Protein AF-A0A9D1SZP7-F1 (afdb_monomer_lite)

Organism: NCBI:txid2840673

pLDDT: mean 86.95, std 11.14, range [47.28, 95.19]

Foldseek 3Di:
DDDDDPPPDPDPDDPVVVQQDQALVSDDDPCVQSNPPHPNVVCLQVLVDDDDDDDDDPPNCPLSVQNNSCSSNVHDDDDDDPVPDDPVVVVVVVD

Secondary structure (DSSP, 8-state):
-----TT--S----HHHHT---SSTT--S-HHHHSTT-HHHHHHHTT---------STTSSHHHHHHHHHHHHT-------TTT--HHHHHHHH-

Sequence (95 aa):
MEQRTLFERDNAQPLAARLRPQTIEEYVGQTHLMGEGKVLRRLIESDQISSMIFWGPPGVGKTTLARVIANHTKAAFIDFSAVTSGIKEIRAVME

Structure (mmCIF, N/CA/C/O backbone):
data_AF-A0A9D1SZP7-F1
#
_entry.id   AF-A0A9D1SZP7-F1
#
loop_
_atom_site.group_PDB
_atom_site.id
_atom_site.type_symbol
_atom_site.label_atom_id
_atom_site.label_alt_id
_atom_site.label_comp_id
_atom_site.label_asym_id
_atom_site.label_entity_id
_atom_site.label_seq_id
_atom_site.pdbx_PDB_ins_code
_atom_site.Cartn_x
_atom_site.Cartn_y
_atom_site.Cartn_z
_atom_site.occupancy
_atom_site.B_iso_or_equiv
_atom_site.auth_seq_id
_atom_site.auth_comp_id
_atom_site.auth_asym_id
_atom_site.auth_atom_id
_atom_site.pdbx_PDB_model_num
ATOM 1 N N . MET A 1 1 ? 33.766 -22.744 15.473 1.00 47.28 1 MET A N 1
ATOM 2 C CA . MET A 1 1 ? 32.797 -21.683 15.813 1.00 47.28 1 MET A CA 1
ATOM 3 C C . MET A 1 1 ? 32.854 -20.679 14.681 1.00 47.28 1 MET A C 1
ATOM 5 O O . MET A 1 1 ? 33.893 -20.057 14.518 1.00 47.28 1 MET A O 1
ATOM 9 N N . GLU A 1 2 ? 31.825 -20.605 13.840 1.00 52.44 2 GLU A N 1
ATOM 10 C CA . GLU A 1 2 ? 31.773 -19.596 12.776 1.00 52.44 2 GLU A CA 1
ATOM 11 C C . GLU A 1 2 ? 31.549 -18.218 13.407 1.00 52.44 2 GLU A C 1
ATOM 13 O O . GLU A 1 2 ? 30.547 -17.989 14.088 1.00 52.44 2 GLU A O 1
ATOM 18 N N . GLN A 1 3 ? 32.516 -17.318 13.231 1.00 60.19 3 GLN A N 1
ATOM 19 C CA . GLN A 1 3 ? 32.372 -15.911 13.586 1.00 60.19 3 GLN A CA 1
ATOM 20 C C . GLN A 1 3 ? 31.446 -15.262 12.564 1.00 60.19 3 GLN A C 1
ATOM 22 O O . GLN A 1 3 ? 31.881 -14.932 11.465 1.00 60.19 3 GLN A O 1
ATOM 27 N N . ARG A 1 4 ? 30.179 -15.075 12.937 1.00 59.66 4 ARG A N 1
ATOM 28 C CA . ARG A 1 4 ? 29.249 -14.311 12.112 1.00 59.66 4 ARG A CA 1
ATOM 29 C C . ARG A 1 4 ? 29.557 -12.825 12.215 1.00 59.66 4 ARG A C 1
ATOM 31 O O . ARG A 1 4 ? 29.559 -12.260 13.312 1.00 59.66 4 ARG A O 1
ATOM 38 N N . THR A 1 5 ? 29.856 -12.191 11.090 1.00 66.44 5 THR A N 1
ATOM 39 C CA . THR A 1 5 ? 30.128 -10.751 11.027 1.00 66.44 5 THR A CA 1
ATOM 40 C C . THR A 1 5 ? 28.839 -9.933 11.165 1.00 66.44 5 THR A C 1
ATOM 42 O O . THR A 1 5 ? 27.757 -10.362 10.779 1.00 66.44 5 THR A O 1
ATOM 45 N N . LEU A 1 6 ? 28.931 -8.701 11.677 1.00 59.47 6 LEU A N 1
ATOM 46 C CA . LEU A 1 6 ? 27.780 -7.790 11.859 1.00 59.47 6 LEU A CA 1
ATOM 47 C C . LEU A 1 6 ? 27.034 -7.457 10.540 1.00 59.47 6 LEU A C 1
ATOM 49 O O . LEU A 1 6 ? 25.911 -6.940 10.553 1.00 59.47 6 LEU A O 1
ATOM 53 N N . PHE A 1 7 ? 27.691 -7.732 9.409 1.00 63.66 7 PHE A N 1
ATOM 54 C CA . PHE A 1 7 ? 27.220 -7.522 8.042 1.00 63.66 7 PHE A CA 1
ATOM 55 C C . PHE A 1 7 ? 26.785 -8.814 7.339 1.00 63.66 7 PHE A C 1
ATOM 57 O O . PHE A 1 7 ? 26.260 -8.732 6.230 1.00 63.66 7 PHE A O 1
ATOM 64 N N . GLU A 1 8 ? 26.919 -9.980 7.976 1.00 58.38 8 GLU A N 1
ATOM 65 C CA . GLU A 1 8 ? 26.219 -11.197 7.562 1.00 58.38 8 GLU A CA 1
ATOM 66 C C . GLU A 1 8 ? 24.737 -11.029 7.876 1.00 58.38 8 GLU A C 1
ATOM 68 O O . GLU A 1 8 ? 24.219 -11.443 8.912 1.00 58.38 8 GLU A O 1
ATOM 73 N N . ARG A 1 9 ? 24.037 -10.325 6.993 1.00 59.06 9 ARG A N 1
ATOM 74 C CA . ARG A 1 9 ? 22.586 -10.247 7.034 1.00 59.06 9 ARG A CA 1
ATOM 75 C C . ARG A 1 9 ? 22.039 -11.158 5.950 1.00 59.06 9 ARG A C 1
ATOM 77 O O . ARG A 1 9 ? 22.183 -10.850 4.771 1.00 59.06 9 ARG A O 1
ATOM 84 N N . ASP A 1 10 ? 21.316 -12.188 6.380 1.00 61.84 10 ASP A N 1
ATOM 85 C CA . ASP A 1 10 ? 20.410 -13.064 5.610 1.00 61.84 10 ASP A CA 1
ATOM 86 C C . ASP A 1 10 ? 19.255 -12.308 4.908 1.00 61.84 10 ASP A C 1
ATOM 88 O O . ASP A 1 10 ? 18.175 -12.838 4.669 1.00 61.84 10 ASP A O 1
ATOM 92 N N . ASN A 1 11 ? 19.424 -11.026 4.585 1.00 61.75 11 ASN A N 1
ATOM 93 C CA . ASN A 1 11 ? 18.386 -10.218 3.966 1.00 61.75 11 ASN A CA 1
ATOM 94 C C . ASN A 1 11 ? 18.996 -9.254 2.950 1.00 61.75 11 ASN A C 1
ATOM 96 O O . ASN A 1 11 ? 19.371 -8.126 3.278 1.00 61.75 11 ASN A O 1
ATOM 100 N N . ALA A 1 12 ? 19.017 -9.695 1.690 1.00 77.12 12 ALA A N 1
ATOM 101 C CA . ALA A 1 12 ? 19.437 -8.937 0.509 1.00 77.12 12 ALA A CA 1
ATOM 102 C C . ALA A 1 12 ? 18.511 -7.745 0.162 1.00 77.12 12 ALA A C 1
ATOM 104 O O . ALA A 1 12 ? 18.644 -7.132 -0.897 1.00 77.12 12 ALA A O 1
ATOM 105 N N . GLN A 1 13 ? 17.545 -7.408 1.022 1.00 83.88 13 GLN A N 1
ATOM 106 C CA . GLN A 1 13 ? 16.582 -6.347 0.749 1.00 83.88 13 GLN A CA 1
ATOM 107 C C . GLN A 1 13 ? 17.159 -4.941 1.020 1.00 83.88 13 GLN A C 1
ATOM 109 O O . GLN A 1 13 ? 17.744 -4.700 2.085 1.00 83.88 13 GLN A O 1
ATOM 114 N N . PRO A 1 14 ? 16.934 -3.966 0.112 1.00 89.25 14 PRO A N 1
ATOM 115 C CA . PRO A 1 14 ? 17.336 -2.575 0.311 1.00 89.25 14 PRO A CA 1
ATOM 116 C C . PRO A 1 14 ? 16.749 -1.953 1.586 1.00 89.25 14 PRO A C 1
ATOM 118 O O . PRO A 1 14 ? 15.658 -2.309 2.032 1.00 89.25 14 PRO A O 1
ATOM 121 N N . LEU A 1 15 ? 17.433 -0.953 2.160 1.00 89.31 15 LEU A N 1
ATOM 122 C CA . LEU A 1 15 ? 16.953 -0.238 3.355 1.00 89.31 15 LEU A CA 1
ATOM 123 C C . LEU A 1 15 ? 15.537 0.328 3.177 1.00 89.31 15 LEU A C 1
ATOM 125 O O . LEU A 1 15 ? 14.702 0.148 4.054 1.00 89.31 15 LEU A O 1
ATOM 129 N N . ALA A 1 16 ? 15.250 0.929 2.022 1.00 88.44 16 ALA A N 1
ATOM 130 C CA . ALA A 1 16 ? 13.934 1.489 1.726 1.00 88.44 16 ALA A CA 1
ATOM 131 C C . ALA A 1 16 ? 12.800 0.449 1.758 1.00 88.44 16 ALA A C 1
ATOM 133 O O . ALA A 1 16 ? 11.676 0.802 2.091 1.00 88.44 16 ALA A O 1
ATOM 134 N N . ALA A 1 17 ? 13.072 -0.818 1.424 1.00 88.06 17 ALA A N 1
ATOM 135 C CA . ALA A 1 17 ? 12.079 -1.887 1.527 1.00 88.06 17 ALA A CA 1
ATOM 136 C C . ALA A 1 17 ? 11.849 -2.298 2.989 1.00 88.06 17 ALA A C 1
ATOM 138 O O . ALA A 1 17 ? 10.709 -2.497 3.396 1.00 88.06 17 ALA A O 1
ATOM 139 N N . ARG A 1 18 ? 12.926 -2.350 3.784 1.00 89.69 18 ARG A N 1
ATOM 140 C CA . ARG A 1 18 ? 12.893 -2.713 5.210 1.00 89.69 18 ARG A CA 1
ATOM 141 C C . ARG A 1 18 ? 12.210 -1.665 6.090 1.00 89.69 18 ARG A C 1
ATOM 143 O O . ARG A 1 18 ? 11.606 -2.025 7.087 1.00 89.69 18 ARG A O 1
ATOM 150 N N . LEU A 1 19 ? 12.314 -0.387 5.726 1.00 91.25 19 LEU A N 1
ATOM 151 C CA . LEU A 1 19 ? 11.723 0.736 6.465 1.00 91.25 19 LEU A CA 1
ATOM 152 C C . LEU A 1 19 ? 10.277 1.051 6.057 1.00 91.25 19 LEU A C 1
ATOM 154 O O . LEU A 1 19 ? 9.752 2.085 6.463 1.00 91.25 19 LEU A O 1
ATOM 158 N N . ARG A 1 20 ? 9.636 0.232 5.212 1.00 93.81 20 ARG A N 1
ATOM 159 C CA . ARG A 1 20 ? 8.242 0.486 4.835 1.00 93.81 20 ARG A CA 1
ATOM 160 C C . ARG A 1 20 ? 7.333 0.314 6.064 1.00 93.81 20 ARG A C 1
ATOM 162 O O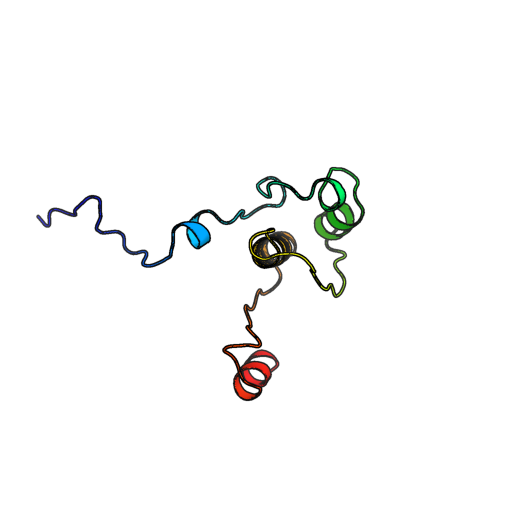 . ARG A 1 20 ? 7.393 -0.749 6.676 1.00 93.81 20 ARG A O 1
ATOM 169 N N . PRO A 1 21 ? 6.472 1.304 6.366 1.00 95.19 21 PRO A N 1
ATOM 170 C CA . PRO A 1 21 ? 5.364 1.164 7.305 1.00 95.19 21 PRO A CA 1
ATOM 171 C C . PRO A 1 21 ? 4.566 -0.120 7.084 1.00 95.19 21 PRO A C 1
ATOM 173 O O . PRO A 1 21 ? 4.298 -0.498 5.936 1.00 95.19 21 PRO A O 1
ATOM 176 N N . GLN A 1 22 ? 4.172 -0.763 8.177 1.00 93.94 22 GLN A N 1
ATOM 177 C CA . GLN A 1 22 ? 3.316 -1.946 8.182 1.00 93.94 22 GLN A CA 1
ATOM 178 C C . GLN A 1 22 ? 1.877 -1.621 8.572 1.00 93.94 22 GLN A C 1
ATOM 180 O O . GLN A 1 22 ? 0.968 -2.309 8.100 1.00 93.94 22 GLN A O 1
ATOM 185 N N . THR A 1 23 ? 1.672 -0.571 9.373 1.00 94.06 23 THR A N 1
ATOM 186 C CA . THR A 1 23 ? 0.346 -0.114 9.808 1.00 94.06 23 THR A CA 1
ATOM 187 C C . THR A 1 23 ? 0.027 1.298 9.317 1.00 94.06 23 THR A C 1
ATOM 189 O O . THR A 1 23 ? 0.874 2.008 8.767 1.00 94.06 23 THR A O 1
ATOM 192 N N . ILE A 1 24 ? -1.233 1.702 9.495 1.00 92.31 24 ILE A N 1
ATOM 193 C CA . ILE A 1 24 ? -1.723 3.031 9.115 1.00 92.31 24 ILE A CA 1
ATOM 194 C C . ILE A 1 24 ? -1.077 4.110 9.993 1.00 92.31 24 ILE A C 1
ATOM 196 O O . ILE A 1 24 ? -0.762 5.192 9.507 1.00 92.31 24 ILE A O 1
ATOM 200 N N . GLU A 1 25 ? -0.842 3.808 11.268 1.00 92.38 25 GLU A N 1
ATOM 201 C CA . GLU A 1 25 ? -0.252 4.710 12.263 1.00 92.38 25 GLU A CA 1
ATOM 202 C C . GLU A 1 25 ? 1.226 4.988 11.980 1.00 92.38 25 GLU A C 1
ATOM 204 O O . GLU A 1 25 ? 1.713 6.086 12.239 1.00 92.38 25 GLU A O 1
ATOM 209 N N . GLU A 1 26 ? 1.934 4.010 11.412 1.00 94.12 26 GLU A N 1
ATOM 210 C CA . GLU A 1 26 ? 3.327 4.151 10.985 1.00 94.12 26 GLU A CA 1
ATOM 211 C C . GLU A 1 26 ? 3.470 4.949 9.678 1.00 94.12 26 GLU A C 1
ATOM 213 O O . GLU A 1 26 ? 4.577 5.353 9.310 1.00 94.12 26 GLU A O 1
ATOM 218 N N . TYR A 1 27 ? 2.377 5.171 8.938 1.00 93.50 27 TYR A N 1
ATOM 219 C CA . TYR A 1 27 ? 2.424 5.871 7.661 1.00 93.50 27 TYR A CA 1
ATOM 220 C C . TYR A 1 27 ? 2.644 7.377 7.858 1.00 93.50 27 TYR A C 1
ATOM 222 O O . TYR A 1 27 ? 1.774 8.115 8.320 1.00 93.50 27 TYR A O 1
ATOM 230 N N . VAL A 1 28 ? 3.822 7.852 7.455 1.00 92.19 28 VAL A N 1
ATOM 231 C CA . VAL A 1 28 ? 4.221 9.253 7.623 1.00 92.19 28 VAL A CA 1
ATOM 232 C C . VAL A 1 28 ? 3.802 10.104 6.422 1.00 92.19 28 VAL A C 1
ATOM 234 O O . VAL A 1 28 ? 4.120 9.802 5.271 1.00 92.19 28 VAL A O 1
ATOM 237 N N . GLY A 1 29 ? 3.153 11.235 6.707 1.00 90.25 29 GLY A N 1
ATOM 238 C CA . GLY A 1 29 ? 2.741 12.223 5.711 1.00 90.25 29 GLY A CA 1
ATOM 239 C C . GLY A 1 29 ? 1.328 11.994 5.170 1.00 90.25 29 GLY A C 1
ATOM 240 O O . GLY A 1 29 ? 0.543 11.228 5.716 1.00 90.25 29 GLY A O 1
ATOM 241 N N . GLN A 1 30 ? 0.972 12.715 4.102 1.00 90.75 30 GLN A N 1
ATOM 242 C CA . GLN A 1 30 ? -0.361 12.661 3.476 1.00 90.75 30 GLN A CA 1
ATOM 243 C C . GLN A 1 30 ? -1.536 12.885 4.455 1.00 90.75 30 GLN A C 1
ATOM 245 O O . GLN A 1 30 ? -2.629 12.367 4.242 1.00 90.75 30 GLN A O 1
ATOM 250 N N . THR A 1 31 ? -1.361 13.690 5.511 1.00 91.69 31 THR A N 1
ATOM 251 C CA . THR A 1 31 ? -2.380 13.931 6.559 1.00 91.69 31 THR A CA 1
ATOM 252 C C . THR A 1 31 ? -3.703 14.479 6.011 1.00 91.69 31 THR A C 1
ATOM 254 O O . THR A 1 31 ? -4.765 14.289 6.596 1.00 91.69 31 THR A O 1
ATOM 257 N N . HIS A 1 32 ? -3.675 15.136 4.853 1.00 90.44 32 HIS A N 1
ATOM 258 C CA . HIS A 1 32 ? -4.887 15.593 4.180 1.00 90.44 32 HIS A CA 1
ATOM 259 C C . HIS A 1 32 ? -5.769 14.433 3.671 1.00 90.44 32 HIS A C 1
ATOM 261 O O . HIS A 1 32 ? -6.983 14.607 3.596 1.00 90.44 32 HIS A O 1
ATOM 267 N N . LEU A 1 33 ? -5.186 13.257 3.398 1.00 90.81 33 LEU A N 1
ATOM 268 C CA . LEU A 1 3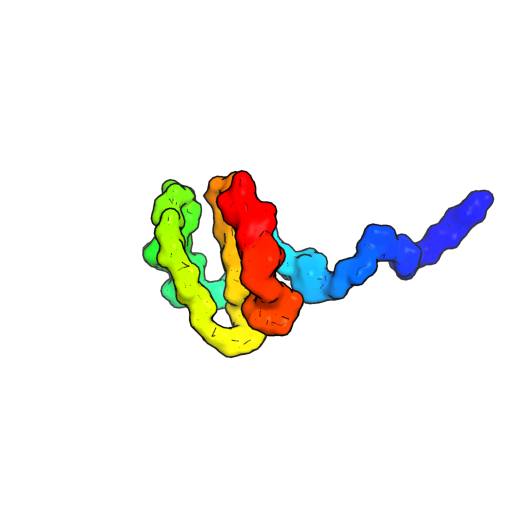3 ? -5.878 12.026 2.985 1.00 90.81 33 LEU A CA 1
ATOM 269 C C . LEU A 1 33 ? -6.012 11.006 4.127 1.00 90.81 33 LEU A C 1
ATOM 271 O O . LEU A 1 33 ? -7.066 10.396 4.276 1.00 90.81 33 LEU A O 1
ATOM 275 N N . MET A 1 34 ? -4.951 10.837 4.922 1.00 91.44 34 MET A N 1
ATOM 276 C CA . MET A 1 34 ? -4.798 9.790 5.947 1.00 91.44 34 MET A CA 1
ATOM 277 C C . MET A 1 34 ? -4.890 10.323 7.386 1.00 91.44 34 MET A C 1
ATOM 279 O O . MET A 1 34 ? -4.652 9.596 8.349 1.00 91.44 34 MET A O 1
ATOM 283 N N . GLY A 1 35 ? -5.202 11.608 7.557 1.00 91.56 35 GLY A N 1
ATOM 284 C CA . GLY A 1 35 ? -5.461 12.184 8.873 1.00 91.56 35 GLY A CA 1
ATOM 285 C C . GLY A 1 35 ? -6.701 11.574 9.524 1.00 91.56 35 GLY A C 1
ATOM 286 O O . GLY A 1 35 ? -7.556 10.990 8.854 1.00 91.56 35 GLY A O 1
ATOM 287 N N . GLU A 1 36 ? -6.808 11.731 10.837 1.00 90.50 36 GLU A N 1
ATOM 288 C CA . GLU A 1 36 ? -7.976 11.287 11.594 1.00 90.50 36 GLU A CA 1
ATOM 289 C C . GLU A 1 36 ? -9.277 11.855 11.001 1.00 90.50 36 GLU A C 1
ATOM 291 O O . GLU A 1 36 ? -9.355 13.019 10.592 1.00 90.50 36 GLU A O 1
ATOM 296 N N . GLY A 1 37 ? -10.294 11.001 10.878 1.00 91.00 37 GLY A N 1
ATOM 297 C CA . GLY A 1 37 ? -11.599 11.374 10.336 1.00 91.00 37 GLY A CA 1
ATOM 298 C C . GLY A 1 37 ? -11.643 11.655 8.827 1.00 91.00 37 GLY A C 1
ATOM 299 O O . GLY A 1 37 ? -12.718 11.970 8.311 1.00 91.00 37 GLY A O 1
ATOM 300 N N . LYS A 1 38 ? -10.526 11.537 8.097 1.00 94.75 38 LYS A N 1
ATOM 301 C CA . LYS A 1 38 ? -10.523 11.666 6.633 1.00 94.75 38 LYS A CA 1
ATOM 302 C C . LYS A 1 38 ? -11.195 10.467 5.973 1.00 94.75 38 LYS A C 1
ATOM 304 O O . LYS A 1 38 ? -11.155 9.352 6.484 1.00 94.75 38 LYS A O 1
ATOM 309 N N . VAL A 1 39 ? -11.804 10.715 4.812 1.00 92.38 39 VAL A N 1
ATOM 310 C CA . VAL A 1 39 ? -12.613 9.722 4.087 1.00 92.38 39 VAL A CA 1
ATOM 311 C C . VAL A 1 39 ? -11.812 8.460 3.791 1.00 92.38 39 VAL A C 1
ATOM 313 O O . VAL A 1 39 ? -12.266 7.374 4.127 1.00 92.38 39 VAL A O 1
ATOM 316 N N . LEU A 1 40 ? -10.605 8.595 3.232 1.00 92.75 40 LEU A N 1
ATOM 317 C CA . LEU A 1 40 ? -9.782 7.436 2.891 1.00 92.75 40 LEU A CA 1
ATOM 318 C C . LEU A 1 40 ? -9.410 6.622 4.135 1.00 92.75 40 LEU A C 1
ATOM 320 O O . LEU A 1 40 ? -9.568 5.407 4.126 1.00 92.75 40 LEU A O 1
ATOM 324 N N . ARG A 1 41 ? -9.001 7.285 5.224 1.00 93.75 41 ARG A N 1
ATOM 325 C CA . ARG A 1 41 ? -8.716 6.610 6.496 1.00 93.75 41 ARG A CA 1
ATOM 326 C C . ARG A 1 41 ? -9.926 5.834 7.017 1.00 93.75 41 ARG A C 1
ATOM 328 O O . ARG A 1 41 ? -9.783 4.6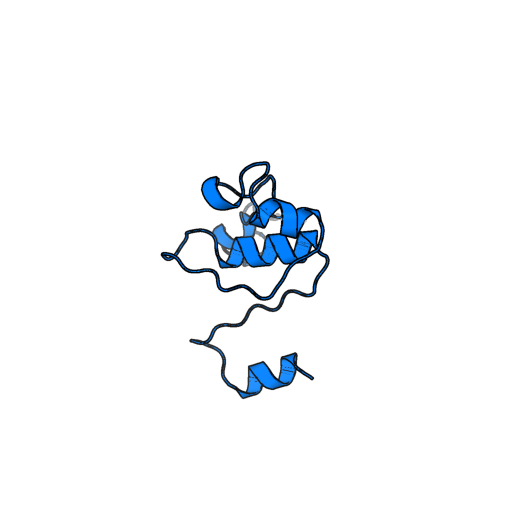59 7.324 1.00 93.75 41 ARG A O 1
ATOM 335 N N . ARG A 1 42 ? -11.115 6.446 7.026 1.00 93.69 42 ARG A N 1
ATOM 336 C CA . ARG A 1 42 ? -12.356 5.781 7.458 1.00 93.69 42 ARG A CA 1
ATOM 337 C C . ARG A 1 42 ? -12.702 4.568 6.597 1.00 93.69 42 ARG A C 1
ATOM 339 O O . ARG A 1 42 ? -13.111 3.551 7.141 1.00 93.69 42 ARG A O 1
ATOM 346 N N . LEU A 1 43 ? -12.548 4.661 5.275 1.00 93.94 43 LEU A N 1
ATOM 347 C CA . LEU A 1 43 ? -12.810 3.537 4.366 1.00 93.94 43 LEU A CA 1
ATOM 348 C C . LEU A 1 43 ? -11.858 2.366 4.622 1.00 93.94 43 LEU A C 1
ATOM 350 O O . LEU A 1 43 ? -12.286 1.219 4.578 1.00 93.94 43 LEU A O 1
ATOM 354 N N . ILE A 1 44 ? -10.588 2.656 4.913 1.00 93.44 44 ILE A N 1
ATOM 355 C CA . ILE A 1 44 ? -9.601 1.626 5.244 1.00 93.44 44 ILE A CA 1
ATOM 356 C C . ILE A 1 44 ? -9.922 1.009 6.612 1.00 93.44 44 ILE A C 1
ATOM 358 O O . ILE A 1 44 ? -10.036 -0.205 6.697 1.00 93.44 44 ILE A O 1
ATOM 362 N N . GLU A 1 45 ? -10.132 1.830 7.647 1.00 92.75 45 GLU A N 1
ATOM 363 C CA . GLU A 1 45 ? -10.428 1.383 9.022 1.00 92.75 45 GLU A CA 1
ATOM 364 C C . G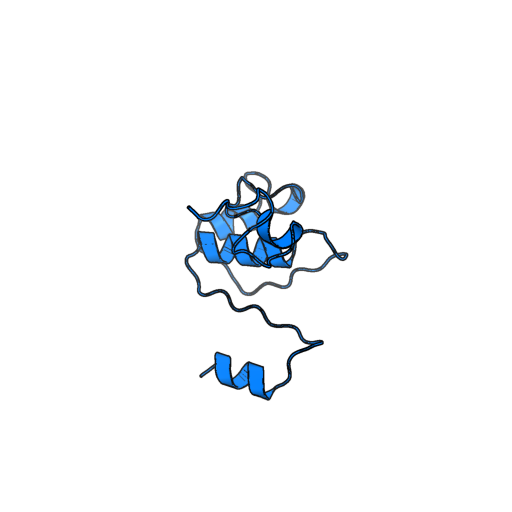LU A 1 45 ? -11.736 0.584 9.140 1.00 92.75 45 GLU A C 1
ATOM 366 O O . GLU A 1 45 ? -11.877 -0.250 10.030 1.00 92.75 45 GLU A O 1
ATOM 371 N N . SER A 1 46 ? -12.702 0.847 8.257 1.00 94.38 46 SER A N 1
ATOM 372 C CA . SER A 1 46 ? -13.977 0.118 8.194 1.00 94.38 46 SER A CA 1
ATOM 373 C C . SER A 1 46 ? -13.960 -1.083 7.246 1.00 94.38 46 SER A C 1
ATOM 375 O O . SER A 1 46 ? -14.992 -1.735 7.103 1.00 94.38 46 SER A O 1
ATOM 377 N N . ASP A 1 47 ? -12.825 -1.372 6.603 1.00 93.94 47 ASP A N 1
ATOM 378 C CA . ASP A 1 47 ? -12.688 -2.430 5.594 1.00 93.94 47 ASP A CA 1
ATOM 379 C C . ASP A 1 47 ? -13.707 -2.305 4.436 1.00 93.94 47 ASP A C 1
ATOM 381 O O . ASP A 1 47 ? -14.225 -3.278 3.895 1.00 93.94 47 ASP A O 1
ATOM 385 N N . GLN A 1 48 ? -14.024 -1.064 4.046 1.00 93.56 48 GLN A N 1
ATOM 386 C CA . GLN A 1 48 ? -14.940 -0.728 2.945 1.00 93.56 48 GLN A CA 1
ATOM 387 C C . GLN A 1 48 ? -14.183 -0.118 1.761 1.00 93.56 48 GLN A C 1
ATOM 389 O O . GLN A 1 48 ? -14.561 0.911 1.192 1.00 93.56 48 GLN A O 1
ATOM 394 N N . ILE A 1 49 ? -13.064 -0.737 1.398 1.00 90.38 49 ILE A N 1
ATOM 395 C CA . ILE A 1 49 ? -12.198 -0.257 0.321 1.00 90.38 49 ILE A CA 1
ATOM 396 C C . ILE A 1 49 ? -12.798 -0.528 -1.066 1.00 90.38 49 ILE A C 1
ATOM 398 O O . ILE A 1 49 ? -13.303 -1.606 -1.363 1.00 90.38 49 ILE A O 1
ATOM 402 N N . SER A 1 50 ? -12.718 0.475 -1.941 1.00 91.12 50 SER A N 1
ATOM 403 C CA . SER A 1 50 ? -13.085 0.382 -3.362 1.00 91.12 50 SER A CA 1
ATOM 404 C C . SER A 1 50 ? -11.836 0.397 -4.246 1.00 91.12 50 SER A C 1
ATOM 406 O O . SER A 1 50 ? -10.732 0.668 -3.771 1.00 91.12 50 SER A O 1
ATOM 408 N N . SER A 1 51 ? -11.988 0.148 -5.548 1.00 93.31 51 SER A N 1
ATOM 409 C CA . SER A 1 51 ? -10.892 0.326 -6.507 1.00 93.31 51 SER A CA 1
ATOM 410 C C . SER A 1 51 ? -10.378 1.771 -6.493 1.00 93.31 51 SER A C 1
ATOM 412 O O . SER A 1 51 ? -11.160 2.720 -6.533 1.00 93.31 51 SER A O 1
ATOM 414 N N . MET A 1 52 ? -9.055 1.941 -6.441 1.00 93.00 52 MET A N 1
ATOM 415 C CA . MET A 1 52 ? -8.400 3.244 -6.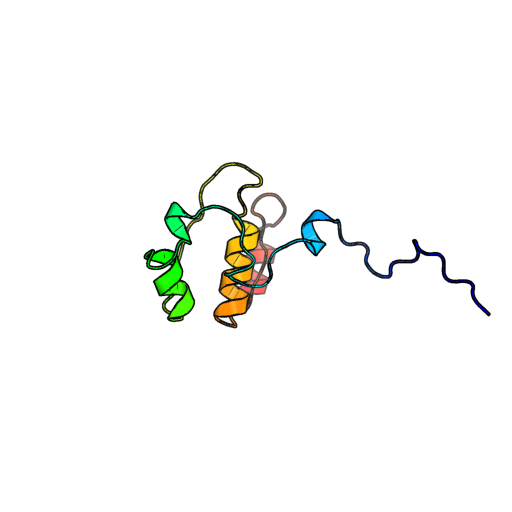289 1.00 93.00 52 MET A CA 1
ATOM 416 C C . MET A 1 52 ? -7.208 3.387 -7.233 1.00 93.00 52 MET A C 1
ATOM 418 O O . MET A 1 52 ? -6.506 2.421 -7.524 1.00 93.00 52 MET A O 1
ATOM 422 N N . ILE A 1 53 ? -6.940 4.625 -7.653 1.00 94.50 53 ILE A N 1
ATOM 423 C CA . ILE A 1 53 ? -5.716 5.008 -8.363 1.00 94.50 53 ILE A CA 1
ATOM 424 C C . ILE A 1 53 ? -4.970 6.020 -7.493 1.00 94.50 53 ILE A C 1
ATOM 426 O O . ILE A 1 53 ? -5.467 7.116 -7.240 1.00 94.50 53 ILE A O 1
ATOM 430 N N . PHE A 1 54 ? -3.760 5.671 -7.052 1.00 93.56 54 PHE A N 1
ATOM 431 C CA . PHE A 1 54 ? -2.885 6.607 -6.346 1.00 93.56 54 PHE A CA 1
ATOM 432 C C . PHE A 1 54 ? -2.015 7.374 -7.342 1.00 93.56 54 PHE A C 1
ATOM 434 O O . PHE A 1 54 ? -1.200 6.784 -8.051 1.00 93.56 54 PHE A O 1
ATOM 441 N N . TRP A 1 55 ? -2.139 8.700 -7.356 1.00 93.50 55 TRP A N 1
ATOM 442 C CA . TRP A 1 55 ? -1.362 9.581 -8.227 1.00 93.50 55 TRP A CA 1
ATOM 443 C C . TRP A 1 55 ? -0.469 10.520 -7.415 1.00 93.50 55 TRP A C 1
ATOM 445 O O . TRP A 1 55 ? -0.870 11.050 -6.383 1.00 93.50 55 TRP A O 1
ATOM 455 N N . GLY A 1 56 ? 0.770 10.703 -7.873 1.00 93.19 56 GLY A N 1
ATOM 456 C CA . GLY A 1 56 ? 1.718 11.621 -7.252 1.00 93.19 56 GLY A CA 1
ATOM 457 C C . GLY A 1 56 ? 3.177 11.348 -7.635 1.00 93.19 56 GLY A C 1
ATOM 458 O O . GLY A 1 56 ? 3.472 10.298 -8.222 1.00 93.19 56 GLY A O 1
ATOM 459 N N . PRO A 1 57 ? 4.102 12.254 -7.268 1.00 94.25 57 PRO A N 1
ATOM 460 C CA . PRO A 1 57 ? 5.534 12.160 -7.573 1.00 94.25 57 PRO A CA 1
ATOM 461 C C . PRO A 1 57 ? 6.184 10.848 -7.089 1.00 94.25 57 PRO A C 1
ATOM 463 O O . PRO A 1 57 ? 5.624 10.150 -6.232 1.00 94.25 57 PRO A O 1
ATOM 466 N N . PRO A 1 58 ? 7.362 10.456 -7.606 1.00 93.00 58 PRO A N 1
ATOM 467 C CA . PRO A 1 58 ? 8.102 9.319 -7.057 1.00 93.00 58 PRO A CA 1
ATOM 468 C C . PRO A 1 58 ? 8.425 9.539 -5.568 1.00 93.00 58 PRO A C 1
ATOM 470 O O . PRO A 1 58 ? 8.654 10.661 -5.131 1.00 93.00 58 PRO A O 1
ATOM 473 N N . GLY A 1 59 ? 8.406 8.466 -4.772 1.00 90.56 59 GLY A N 1
ATOM 474 C CA . GLY A 1 59 ? 8.773 8.517 -3.348 1.00 90.56 59 GLY A CA 1
ATOM 475 C C . GLY A 1 59 ? 7.682 8.964 -2.365 1.00 90.56 59 GLY A C 1
ATOM 476 O O . GLY A 1 59 ? 7.867 8.793 -1.169 1.00 90.56 59 GLY A O 1
ATOM 477 N N . VAL A 1 60 ? 6.510 9.433 -2.816 1.00 93.75 60 VAL A N 1
ATOM 478 C CA . VAL A 1 60 ? 5.434 9.928 -1.915 1.00 93.75 60 VAL A CA 1
ATOM 479 C C . VAL A 1 60 ? 4.625 8.845 -1.179 1.00 93.75 60 VAL A C 1
ATOM 481 O O . VAL A 1 60 ? 3.595 9.153 -0.584 1.00 93.75 60 VAL A O 1
ATOM 484 N N . GLY A 1 61 ? 5.056 7.582 -1.250 1.00 93.38 61 GLY A N 1
ATOM 485 C CA . GLY A 1 61 ? 4.465 6.482 -0.478 1.00 93.38 61 GLY A CA 1
ATOM 486 C C . GLY A 1 61 ? 3.351 5.674 -1.155 1.00 93.38 61 GLY A C 1
ATOM 487 O O . GLY A 1 61 ? 2.780 4.816 -0.504 1.00 93.38 61 GLY A O 1
ATOM 488 N N . LYS A 1 62 ? 3.071 5.852 -2.455 1.00 95.00 62 LYS A N 1
ATOM 489 C CA . LYS A 1 62 ? 1.971 5.154 -3.172 1.00 95.00 62 LYS A CA 1
ATOM 490 C C . LYS A 1 62 ? 1.959 3.625 -2.991 1.00 95.00 62 LYS A C 1
ATOM 492 O O . LYS A 1 62 ? 0.967 3.057 -2.553 1.00 95.00 62 LYS A O 1
ATOM 497 N N . THR A 1 63 ? 3.074 2.962 -3.306 1.00 93.81 63 THR A N 1
ATOM 498 C CA . THR A 1 63 ? 3.203 1.498 -3.182 1.00 93.81 63 THR A CA 1
ATOM 499 C C . THR A 1 63 ? 3.163 1.050 -1.722 1.00 93.81 63 THR A C 1
ATOM 501 O O . THR A 1 63 ? 2.591 0.016 -1.400 1.00 93.81 63 THR A O 1
ATOM 504 N N . THR A 1 64 ? 3.754 1.845 -0.828 1.00 95.12 64 THR A N 1
ATOM 505 C CA . THR A 1 64 ? 3.715 1.598 0.615 1.00 95.12 64 THR A CA 1
ATOM 506 C C . THR A 1 64 ? 2.284 1.665 1.143 1.00 95.12 64 THR A C 1
ATOM 508 O O . THR A 1 64 ? 1.870 0.763 1.857 1.00 95.12 64 THR A O 1
ATOM 511 N N . LEU A 1 65 ? 1.510 2.678 0.747 1.00 94.62 65 LEU A N 1
ATOM 512 C CA . LEU A 1 65 ? 0.122 2.848 1.163 1.00 94.62 65 LEU A CA 1
ATOM 513 C C . LEU A 1 65 ? -0.744 1.673 0.702 1.00 94.62 65 LEU A C 1
ATOM 515 O O . LEU A 1 65 ? -1.487 1.121 1.504 1.00 94.62 65 LEU A O 1
ATOM 519 N N . ALA A 1 66 ? -0.598 1.236 -0.552 1.00 94.81 66 ALA A N 1
ATOM 520 C CA . ALA A 1 66 ? -1.320 0.069 -1.061 1.00 94.81 66 ALA A CA 1
ATOM 521 C C . ALA A 1 66 ? -1.038 -1.198 -0.227 1.00 94.81 66 ALA A C 1
ATOM 523 O O . ALA A 1 66 ? -1.954 -1.950 0.099 1.00 94.81 66 ALA A O 1
ATOM 524 N N . ARG A 1 67 ? 0.222 -1.396 0.180 1.00 94.81 67 ARG A N 1
ATOM 525 C CA . ARG A 1 67 ? 0.634 -2.521 1.028 1.00 94.81 67 ARG A CA 1
ATOM 526 C C . ARG A 1 67 ? 0.087 -2.421 2.454 1.00 94.81 67 ARG A C 1
ATOM 528 O O . ARG A 1 67 ? -0.372 -3.422 2.989 1.00 94.81 67 ARG A O 1
ATOM 535 N N . VAL A 1 68 ? 0.104 -1.229 3.052 1.00 95.00 68 VAL A N 1
ATOM 536 C CA . VAL A 1 68 ? -0.489 -0.979 4.379 1.00 95.00 68 VAL A CA 1
ATOM 537 C C . VAL A 1 68 ? -1.994 -1.256 4.363 1.00 95.00 68 VAL A C 1
ATOM 539 O O . VAL A 1 68 ? -2.504 -1.905 5.272 1.00 95.00 68 VAL A O 1
ATOM 542 N N . ILE A 1 69 ? -2.700 -0.827 3.312 1.00 94.94 69 ILE A N 1
ATOM 543 C CA . ILE A 1 69 ? -4.133 -1.103 3.141 1.00 94.94 69 ILE A CA 1
ATOM 544 C C . ILE A 1 69 ? -4.384 -2.609 3.054 1.00 94.94 69 ILE A C 1
ATOM 546 O O . ILE A 1 69 ? -5.254 -3.117 3.757 1.00 94.94 69 ILE A O 1
ATOM 550 N N . ALA A 1 70 ? -3.612 -3.334 2.242 1.00 95.06 70 ALA A N 1
ATOM 551 C CA . ALA A 1 70 ? -3.757 -4.783 2.124 1.00 95.06 70 ALA A CA 1
ATOM 552 C C . ALA A 1 70 ? -3.473 -5.508 3.449 1.00 95.06 70 ALA A C 1
ATOM 554 O O . ALA A 1 70 ? -4.222 -6.404 3.823 1.00 95.06 70 ALA A O 1
ATOM 555 N N . ASN A 1 71 ? -2.457 -5.075 4.204 1.00 94.25 71 ASN A N 1
ATOM 556 C CA . ASN A 1 71 ? -2.181 -5.609 5.540 1.00 94.25 71 ASN A CA 1
ATOM 557 C C . ASN A 1 71 ? -3.356 -5.379 6.503 1.00 94.25 71 ASN A C 1
ATOM 559 O O . ASN A 1 71 ? -3.729 -6.289 7.241 1.00 94.25 71 ASN A O 1
ATOM 563 N N . HIS A 1 72 ? -3.940 -4.178 6.495 1.00 94.12 72 HIS A N 1
ATOM 564 C CA . HIS A 1 72 ? -5.054 -3.824 7.374 1.00 94.12 72 HIS A CA 1
ATOM 565 C C . HIS A 1 72 ? -6.326 -4.620 7.046 1.00 94.12 72 HIS A C 1
ATOM 567 O O . HIS A 1 72 ? -6.947 -5.199 7.933 1.00 94.12 72 HIS A O 1
ATOM 573 N N . THR A 1 73 ? -6.660 -4.705 5.759 1.00 93.25 73 THR A N 1
ATOM 574 C CA . THR A 1 73 ? -7.843 -5.411 5.226 1.00 93.25 73 THR A CA 1
ATOM 575 C C . THR A 1 73 ? -7.631 -6.922 5.074 1.00 93.25 73 THR A C 1
ATOM 577 O O . THR A 1 73 ? -8.523 -7.649 4.652 1.00 93.25 73 THR A O 1
ATOM 580 N N . LYS A 1 74 ? -6.434 -7.423 5.419 1.00 92.19 74 LYS A N 1
ATOM 581 C CA . LYS A 1 74 ? -6.010 -8.826 5.246 1.00 92.19 74 LYS A CA 1
ATOM 582 C C . LYS A 1 74 ? -6.169 -9.340 3.807 1.00 92.19 74 LYS A C 1
ATOM 584 O O . LYS A 1 74 ? -6.349 -10.538 3.586 1.00 92.19 74 LYS A O 1
ATOM 589 N N . ALA A 1 75 ? -6.089 -8.445 2.829 1.00 91.56 75 ALA A N 1
ATOM 590 C CA . ALA A 1 75 ? -6.185 -8.776 1.418 1.00 91.56 75 ALA A CA 1
ATOM 591 C C . ALA A 1 75 ? -4.862 -9.349 0.883 1.00 91.56 75 ALA A C 1
ATOM 593 O O . ALA A 1 75 ? -3.771 -9.011 1.351 1.00 91.56 75 ALA A O 1
ATOM 594 N N . ALA A 1 76 ? -4.948 -10.182 -0.157 1.00 90.81 76 ALA A N 1
ATOM 595 C CA . ALA A 1 76 ? -3.770 -10.584 -0.915 1.00 90.81 76 ALA A CA 1
ATOM 596 C C . ALA A 1 76 ? -3.160 -9.358 -1.615 1.00 90.81 76 ALA A C 1
ATOM 598 O O . ALA A 1 76 ? -3.865 -8.584 -2.263 1.00 90.81 76 ALA A O 1
ATOM 599 N N . PHE A 1 77 ? -1.842 -9.187 -1.494 1.00 92.12 77 PHE A N 1
ATOM 600 C CA . PHE A 1 77 ? -1.125 -8.077 -2.111 1.00 92.12 77 PHE A CA 1
ATOM 601 C C . PHE A 1 77 ? -0.170 -8.577 -3.190 1.00 92.12 77 PHE A C 1
ATOM 603 O O . PHE A 1 77 ? 0.763 -9.331 -2.911 1.00 92.12 77 PHE A O 1
ATOM 610 N N . ILE A 1 78 ? -0.390 -8.114 -4.417 1.00 90.12 78 ILE A N 1
ATOM 611 C CA . ILE A 1 78 ? 0.377 -8.499 -5.598 1.00 90.12 78 ILE A CA 1
ATOM 612 C C . ILE A 1 78 ? 1.005 -7.230 -6.174 1.00 90.12 78 ILE A C 1
ATOM 614 O O . ILE A 1 78 ? 0.300 -6.322 -6.613 1.00 90.12 78 ILE A O 1
ATOM 618 N N . ASP A 1 79 ? 2.337 -7.169 -6.173 1.00 88.56 79 ASP A N 1
ATOM 619 C CA . ASP A 1 79 ? 3.083 -6.079 -6.803 1.00 88.56 79 ASP A CA 1
ATOM 620 C C . ASP A 1 79 ? 3.261 -6.365 -8.300 1.00 88.56 79 ASP A C 1
ATOM 622 O O . ASP A 1 79 ? 3.866 -7.365 -8.686 1.00 88.56 79 ASP A O 1
ATOM 626 N N . PHE A 1 80 ? 2.780 -5.451 -9.144 1.00 88.31 80 PHE A N 1
ATOM 627 C CA . PHE A 1 80 ? 2.934 -5.512 -10.596 1.00 88.31 80 PHE A CA 1
ATOM 628 C C . PHE A 1 80 ? 3.454 -4.178 -11.143 1.00 88.31 80 PHE A C 1
ATOM 630 O O . PHE A 1 80 ? 3.043 -3.106 -10.695 1.00 88.31 80 PHE A O 1
ATOM 637 N N . SER A 1 81 ? 4.344 -4.231 -12.137 1.00 85.69 81 SER A N 1
ATOM 638 C CA . SER A 1 81 ? 4.932 -3.047 -12.767 1.00 85.69 81 SER A CA 1
ATOM 639 C C . SER A 1 81 ? 4.736 -3.090 -14.276 1.00 85.69 81 SER A C 1
ATOM 641 O O . SER A 1 81 ? 5.296 -3.940 -14.960 1.00 85.69 81 SER A O 1
ATOM 643 N N . ALA A 1 82 ? 4.014 -2.105 -14.811 1.00 85.12 82 ALA A N 1
ATOM 644 C CA . ALA A 1 82 ? 3.787 -1.963 -16.251 1.00 85.12 82 ALA A CA 1
ATOM 645 C C . ALA A 1 82 ? 5.077 -1.749 -17.073 1.00 85.12 82 ALA A C 1
ATOM 647 O O . ALA A 1 82 ? 5.041 -1.834 -18.295 1.00 85.12 82 ALA A O 1
ATOM 648 N N . VAL A 1 83 ? 6.208 -1.452 -16.421 1.00 85.62 83 VAL A N 1
ATOM 649 C CA . VAL A 1 83 ? 7.512 -1.274 -17.083 1.00 85.62 83 VAL A CA 1
ATOM 650 C C . VAL A 1 83 ? 8.240 -2.605 -17.262 1.00 85.62 83 VAL A C 1
ATOM 652 O O . VAL A 1 83 ? 8.928 -2.805 -18.256 1.00 85.62 83 VAL A O 1
ATOM 655 N N . THR A 1 84 ? 8.128 -3.502 -16.284 1.00 83.81 84 THR A N 1
ATOM 656 C CA . THR A 1 84 ? 8.925 -4.740 -16.221 1.00 83.81 84 THR A CA 1
ATOM 657 C C . THR A 1 84 ? 8.111 -5.992 -16.506 1.00 83.81 84 THR A C 1
ATOM 659 O O . THR A 1 84 ? 8.693 -7.056 -16.691 1.00 83.81 84 THR A O 1
ATOM 662 N N . SER A 1 85 ? 6.786 -5.891 -16.497 1.00 83.44 85 SER A N 1
ATOM 663 C CA . SER A 1 85 ? 5.890 -7.039 -16.536 1.00 83.44 85 SER A CA 1
ATOM 664 C C . SER A 1 85 ? 4.978 -6.966 -17.760 1.00 83.44 85 SER A C 1
ATOM 666 O O . SER A 1 85 ? 4.424 -5.913 -18.079 1.00 83.44 85 SER A O 1
ATOM 668 N N . GLY A 1 86 ? 4.846 -8.089 -18.464 1.00 86.00 86 GLY A N 1
ATOM 669 C CA . GLY A 1 86 ? 4.030 -8.222 -19.661 1.00 86.00 86 GLY A CA 1
ATOM 670 C C . GLY A 1 86 ? 2.642 -8.789 -19.371 1.00 86.00 86 GLY A C 1
ATOM 671 O O . GLY A 1 86 ? 2.250 -9.059 -18.235 1.00 86.00 86 GLY A O 1
ATOM 672 N N . ILE A 1 87 ? 1.867 -8.987 -20.439 1.00 85.81 87 ILE A N 1
ATOM 673 C CA . ILE A 1 87 ? 0.489 -9.487 -20.332 1.00 85.81 87 ILE A CA 1
ATOM 674 C C . ILE A 1 87 ? 0.412 -10.950 -19.881 1.00 85.81 87 ILE A C 1
ATOM 676 O O . ILE A 1 87 ? -0.604 -11.376 -19.333 1.00 85.81 87 ILE A O 1
ATOM 680 N N . LYS A 1 88 ? 1.480 -11.724 -20.100 1.00 85.44 88 LYS A N 1
ATOM 681 C CA . LYS A 1 88 ? 1.552 -13.126 -19.685 1.00 85.44 88 LYS A CA 1
ATOM 682 C C . LYS A 1 88 ? 1.598 -13.234 -18.161 1.00 85.44 88 LYS A C 1
ATOM 684 O O . LYS A 1 88 ? 0.868 -14.039 -17.593 1.00 85.44 88 LYS A O 1
ATOM 689 N N . GLU A 1 89 ? 2.403 -12.393 -17.517 1.00 83.94 89 GLU A N 1
ATOM 690 C CA . GLU A 1 89 ? 2.520 -12.329 -16.061 1.00 83.94 89 GLU A CA 1
ATOM 691 C C . GLU A 1 89 ? 1.213 -11.860 -15.414 1.00 83.94 89 GLU A C 1
ATOM 693 O O . GLU A 1 89 ? 0.846 -12.385 -14.372 1.00 83.94 89 GLU A O 1
ATOM 698 N N . ILE A 1 90 ? 0.473 -10.936 -16.044 1.00 82.44 90 ILE A N 1
ATOM 699 C CA . ILE A 1 90 ? -0.845 -10.498 -15.542 1.00 82.44 90 ILE A CA 1
ATOM 700 C C . ILE A 1 90 ? -1.825 -11.670 -15.498 1.00 82.44 90 ILE A C 1
ATOM 702 O O . ILE A 1 90 ? -2.473 -11.891 -14.479 1.00 82.44 90 ILE A O 1
ATOM 706 N N . ARG A 1 91 ? -1.936 -12.427 -16.598 1.00 84.44 91 ARG A N 1
ATOM 707 C CA . ARG A 1 91 ? -2.898 -13.535 -16.691 1.00 84.44 91 ARG A CA 1
ATOM 708 C C . ARG A 1 91 ? -2.640 -14.611 -15.644 1.00 84.44 91 ARG A C 1
ATOM 710 O O . ARG A 1 91 ? -3.585 -15.049 -15.010 1.00 84.44 91 ARG A O 1
ATOM 717 N N . ALA A 1 92 ? -1.373 -14.951 -15.411 1.00 85.62 92 ALA A N 1
ATOM 718 C CA . ALA A 1 92 ? -0.988 -15.956 -14.423 1.00 85.62 92 ALA A CA 1
ATOM 719 C C . ALA A 1 92 ? -1.391 -15.604 -12.979 1.00 85.62 92 ALA A C 1
ATOM 721 O O . ALA A 1 92 ? -1.392 -16.482 -12.127 1.00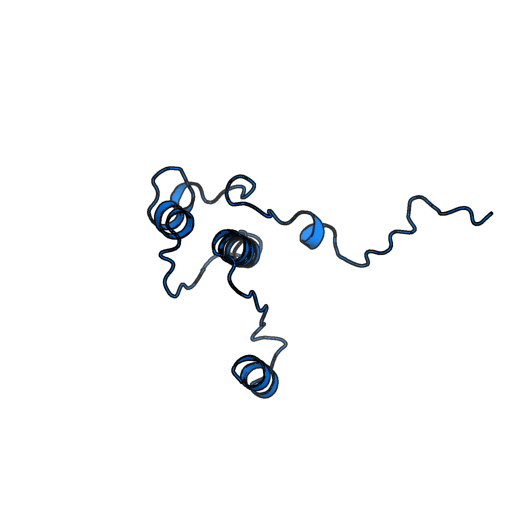 85.62 92 ALA A O 1
ATOM 722 N N . VAL A 1 93 ? -1.681 -14.332 -12.692 1.00 82.88 93 VAL A N 1
ATOM 723 C CA . VAL A 1 93 ? -2.077 -13.874 -11.354 1.00 82.88 93 VAL A CA 1
ATOM 724 C C . VAL A 1 93 ? -3.593 -13.651 -11.237 1.00 82.88 93 VAL A C 1
ATOM 726 O O . VAL A 1 93 ? -4.108 -13.464 -10.138 1.00 82.88 93 VAL A O 1
ATOM 729 N N . MET A 1 94 ? -4.313 -13.649 -12.362 1.00 80.44 94 MET A N 1
ATOM 730 C CA . MET A 1 94 ? -5.776 -13.538 -12.397 1.00 80.44 94 MET A CA 1
ATOM 731 C C . MET A 1 94 ? -6.487 -14.902 -12.434 1.00 80.44 94 MET A C 1
ATOM 733 O O . MET A 1 94 ? -7.698 -14.934 -12.222 1.00 80.44 94 MET A O 1
ATOM 737 N N . GLU A 1 95 ? -5.759 -15.979 -12.744 1.00 66.94 95 GLU A N 1
ATOM 738 C CA . GLU A 1 95 ? -6.216 -17.381 -12.707 1.00 66.94 95 GLU A CA 1
ATOM 739 C C . GLU A 1 95 ? -6.086 -17.983 -11.301 1.00 66.94 95 GLU A C 1
ATOM 741 O O . GLU A 1 95 ? -7.015 -18.725 -10.908 1.00 66.94 95 GLU A O 1
#

InterPro domains:
  IPR008824 RuvB-like, AAA+ ATPase domain [PF05496] (19-77)
  IPR027417 P-loop containing nucleoside triphosphate hydrolase [G3DSA:3.40.50.300] (3-95)
  IPR027417 P-loop containing nucleoside triphosphate hydrolase [SSF52540] (10-87)
  IPR051314 AAA ATPase RarA/MGS1/WRNIP1 [PTHR13779] (7-95)

Radius of gyration: 17.08 Å; chains: 1; bounding box: 48×37×36 Å